Protein AF-A0AA39MZ16-F1 (afdb_monomer_lite)

Sequence (151 aa):
MPHVLRANCTKDDDSWSFQVPPALLMSRQRQGRIIGKFVRFNGAEMLLETAEFSSNRILQSDVPSKFILVAFGALRLPDTRLRESGDFIARFLKEGLFLNGVQYRFYHHSNSQLRGRSCFLREAKTDKELDDRIYELGSFGKIMNVAKRAK

Foldseek 3Di:
DWDWQDQAAALPDQDAAGEDDVVLLDWDDDPNWTWEWEWEDQARIITIHTDTDDDDVLVVLDPRSQKYKYFCLNYHHPPDDPVSSVVSVVSCQVNAHHYPNFGWHFQDDDPVCVVRVMGMTGGDPDPVVSVVVNCVVDVVVPVPDPVVSVD

Radius of gyration: 15.62 Å; chains: 1; bounding box: 43×29×42 Å

pLDDT: mean 85.27, std 13.89, range [45.03, 97.94]

Structure (mmCIF, N/CA/C/O backbone):
data_AF-A0AA39MZ16-F1
#
_entry.id   AF-A0AA39MZ16-F1
#
loop_
_atom_site.group_PDB
_atom_site.id
_atom_site.type_symbol
_atom_site.label_atom_id
_atom_site.label_alt_id
_atom_site.label_comp_id
_atom_site.label_asym_id
_atom_site.label_entity_id
_atom_site.label_seq_id
_atom_site.pdbx_PDB_ins_code
_atom_site.Cartn_x
_atom_site.Cartn_y
_atom_site.Cartn_z
_atom_site.occupancy
_atom_site.B_iso_or_equiv
_atom_site.auth_seq_id
_atom_site.auth_comp_id
_atom_site.auth_asym_id
_atom_site.auth_atom_id
_atom_site.pdbx_PDB_model_num
ATOM 1 N N . MET A 1 1 ? 14.404 2.915 10.567 1.00 70.75 1 MET A N 1
ATOM 2 C CA . MET A 1 1 ? 14.837 2.686 9.175 1.00 70.75 1 MET A CA 1
ATOM 3 C C . MET A 1 1 ? 13.692 2.039 8.417 1.00 70.75 1 MET A C 1
ATOM 5 O O . MET A 1 1 ? 12.975 1.266 9.050 1.00 70.75 1 MET A O 1
ATOM 9 N N . PRO A 1 2 ? 13.476 2.387 7.139 1.00 89.50 2 PRO A N 1
ATOM 10 C CA . PRO A 1 2 ? 12.478 1.722 6.308 1.00 89.50 2 PRO A CA 1
ATOM 11 C C . PRO A 1 2 ? 12.845 0.246 6.116 1.00 89.50 2 PRO A C 1
ATOM 13 O O . PRO A 1 2 ? 14.021 -0.105 6.048 1.00 89.50 2 PRO A O 1
ATOM 16 N N . HIS A 1 3 ? 11.835 -0.611 6.051 1.00 96.25 3 HIS A N 1
ATOM 17 C CA . HIS A 1 3 ? 11.969 -2.026 5.737 1.00 96.25 3 HIS A CA 1
ATOM 18 C C . HIS A 1 3 ? 11.669 -2.244 4.257 1.00 96.25 3 HIS A C 1
ATOM 20 O O . HIS A 1 3 ? 10.638 -1.791 3.762 1.00 96.25 3 HIS A O 1
ATOM 26 N N . VAL A 1 4 ? 12.560 -2.928 3.547 1.00 97.75 4 VAL A N 1
ATOM 27 C CA . VAL A 1 4 ? 12.378 -3.207 2.121 1.00 97.75 4 VAL A CA 1
ATOM 28 C C . VAL A 1 4 ? 11.341 -4.313 1.958 1.00 97.75 4 VAL A C 1
ATOM 30 O O . VAL A 1 4 ? 11.574 -5.440 2.380 1.00 97.75 4 VAL A O 1
ATOM 33 N N . LEU A 1 5 ? 10.199 -3.991 1.346 1.00 97.50 5 LEU A N 1
ATOM 34 C CA . LEU A 1 5 ? 9.191 -4.983 0.960 1.00 97.50 5 LEU A CA 1
ATOM 35 C C . LEU A 1 5 ? 9.598 -5.678 -0.340 1.00 97.50 5 LEU A C 1
ATOM 37 O O . LEU A 1 5 ? 9.525 -6.899 -0.454 1.00 97.50 5 LEU A O 1
ATOM 41 N N . ARG A 1 6 ? 10.055 -4.896 -1.323 1.00 97.56 6 ARG A N 1
ATOM 42 C CA . ARG A 1 6 ? 10.550 -5.393 -2.610 1.00 97.56 6 ARG A CA 1
ATOM 43 C C . ARG A 1 6 ? 11.628 -4.451 -3.128 1.00 97.56 6 ARG A C 1
ATOM 45 O O . ARG A 1 6 ? 11.376 -3.263 -3.276 1.00 97.56 6 ARG A O 1
ATOM 52 N N . ALA A 1 7 ? 12.818 -4.979 -3.407 1.00 96.00 7 ALA A N 1
ATOM 53 C CA . ALA A 1 7 ? 13.945 -4.167 -3.872 1.00 96.00 7 ALA A CA 1
ATOM 54 C C . ALA A 1 7 ? 13.757 -3.661 -5.312 1.00 96.00 7 ALA A C 1
ATOM 56 O O . ALA A 1 7 ? 14.192 -2.564 -5.645 1.00 96.00 7 ALA A O 1
ATOM 57 N N . ASN A 1 8 ? 13.103 -4.460 -6.159 1.00 94.69 8 ASN A N 1
ATOM 58 C CA . ASN A 1 8 ? 12.909 -4.146 -7.567 1.00 94.69 8 ASN A CA 1
ATOM 59 C C . ASN A 1 8 ? 11.506 -4.566 -8.018 1.00 94.69 8 ASN A C 1
ATOM 61 O O . ASN A 1 8 ? 11.254 -5.742 -8.275 1.00 94.69 8 ASN A O 1
ATOM 65 N N . CYS A 1 9 ? 10.580 -3.613 -8.045 1.00 95.25 9 CYS A N 1
ATOM 66 C CA . CYS A 1 9 ? 9.276 -3.778 -8.668 1.00 95.25 9 CYS A CA 1
ATOM 67 C C . CYS A 1 9 ? 9.415 -3.780 -10.187 1.00 95.25 9 CYS A C 1
ATOM 69 O O . CYS A 1 9 ? 10.091 -2.927 -10.767 1.00 95.25 9 CYS A O 1
ATOM 71 N N . THR A 1 10 ? 8.702 -4.696 -10.831 1.00 93.88 10 THR A N 1
ATOM 72 C CA . THR A 1 10 ? 8.640 -4.782 -12.289 1.00 93.88 10 THR A CA 1
ATOM 73 C C . THR A 1 10 ? 7.237 -4.478 -12.787 1.00 93.88 10 THR A C 1
ATOM 75 O O . THR A 1 10 ? 6.260 -4.492 -12.035 1.00 93.88 10 THR A O 1
ATOM 78 N N . LYS A 1 11 ? 7.117 -4.209 -14.086 1.00 91.56 11 LYS A N 1
ATOM 79 C CA . LYS A 1 11 ? 5.812 -4.015 -14.722 1.00 91.56 11 LYS A CA 1
ATOM 80 C C . LYS A 1 11 ? 4.965 -5.280 -14.785 1.00 91.56 11 LYS A C 1
ATOM 82 O O . LYS A 1 11 ? 3.782 -5.152 -15.076 1.00 91.56 11 LYS A O 1
ATOM 87 N N . ASP A 1 12 ? 5.549 -6.445 -14.534 1.00 93.12 12 ASP A N 1
ATOM 88 C CA . ASP A 1 12 ? 4.872 -7.739 -14.601 1.00 93.12 12 ASP A CA 1
ATOM 89 C C . ASP A 1 12 ? 4.414 -8.212 -13.215 1.00 93.12 12 ASP A C 1
ATOM 91 O O . ASP A 1 12 ? 3.708 -9.208 -13.104 1.00 93.12 12 ASP A O 1
ATOM 95 N N . ASP A 1 13 ? 4.742 -7.459 -12.160 1.00 94.19 13 ASP A N 1
ATOM 96 C CA . ASP A 1 13 ? 4.264 -7.727 -10.810 1.00 94.19 13 ASP A CA 1
ATOM 97 C C . ASP A 1 13 ? 2.722 -7.737 -10.771 1.00 94.19 13 ASP A C 1
ATOM 99 O O . ASP A 1 13 ? 2.044 -6.800 -11.234 1.00 94.19 13 ASP A O 1
ATOM 103 N N . ASP A 1 14 ? 2.185 -8.797 -10.173 1.00 96.12 14 ASP A N 1
ATOM 104 C CA . ASP A 1 14 ? 0.754 -9.082 -10.051 1.00 96.12 14 ASP A CA 1
ATOM 105 C C . ASP A 1 14 ? 0.312 -9.387 -8.609 1.00 96.12 14 ASP A C 1
ATOM 107 O O . ASP A 1 14 ? -0.877 -9.524 -8.348 1.00 96.12 14 ASP A O 1
ATOM 111 N N . SER A 1 15 ? 1.247 -9.471 -7.660 1.00 96.50 15 SER A N 1
ATOM 112 C CA . SER A 1 15 ? 0.968 -9.836 -6.272 1.00 96.50 15 SER A CA 1
ATOM 113 C C . SER A 1 15 ? 1.894 -9.118 -5.284 1.00 96.50 15 SER A C 1
ATOM 115 O O . SER A 1 15 ? 3.097 -8.933 -5.520 1.00 96.50 15 SER A O 1
ATOM 117 N N . TRP A 1 16 ? 1.326 -8.712 -4.141 1.00 97.81 16 TRP A N 1
ATOM 118 C CA . TRP A 1 16 ? 1.995 -7.921 -3.098 1.00 97.81 16 TRP A CA 1
ATOM 119 C C . TRP A 1 16 ? 1.747 -8.521 -1.717 1.00 97.81 16 TRP A C 1
ATOM 121 O O . TRP A 1 16 ? 0.976 -7.990 -0.921 1.00 97.81 16 TRP A O 1
ATOM 131 N N . SER A 1 17 ? 2.396 -9.651 -1.439 1.00 97.81 17 SER A N 1
ATOM 132 C CA . SER A 1 17 ? 2.314 -10.349 -0.155 1.00 97.81 17 SER A CA 1
ATOM 133 C C . SER A 1 17 ? 3.680 -10.444 0.503 1.00 97.81 17 SER A C 1
ATOM 135 O O . SER A 1 17 ? 4.633 -10.925 -0.109 1.00 97.81 17 SER A O 1
ATOM 137 N N . PHE A 1 18 ? 3.778 -9.967 1.743 1.00 97.81 18 PHE A N 1
ATOM 138 C CA . PHE A 1 18 ? 5.046 -9.829 2.449 1.00 97.81 18 PHE A CA 1
ATOM 139 C C . PHE A 1 18 ? 4.941 -10.279 3.905 1.00 97.81 18 PHE A C 1
ATOM 141 O O . PHE A 1 18 ? 3.923 -10.082 4.575 1.00 97.81 18 PHE A O 1
ATOM 148 N N . GLN A 1 19 ? 6.040 -10.846 4.401 1.00 97.31 19 GLN A N 1
ATOM 149 C CA . GLN A 1 19 ? 6.253 -11.103 5.820 1.00 97.31 19 GLN A CA 1
ATOM 150 C C . GLN A 1 19 ? 7.176 -10.024 6.372 1.00 97.31 19 GLN A C 1
ATOM 152 O O . GLN A 1 19 ? 8.284 -9.837 5.874 1.00 97.31 19 GLN A O 1
ATOM 157 N N . VAL A 1 20 ? 6.711 -9.305 7.387 1.00 95.88 20 VAL A N 1
ATOM 158 C CA . VAL A 1 20 ? 7.415 -8.168 7.980 1.00 95.88 20 VAL A CA 1
ATOM 159 C C . VAL A 1 20 ? 7.489 -8.306 9.501 1.00 95.88 20 VAL A C 1
ATOM 161 O O . VAL A 1 20 ? 6.584 -8.880 10.120 1.00 95.88 20 VAL A O 1
ATOM 164 N N . PRO A 1 21 ? 8.530 -7.747 10.145 1.00 93.38 21 PRO A N 1
ATOM 165 C CA . PRO A 1 21 ? 8.623 -7.717 11.599 1.00 93.38 21 PRO A CA 1
ATOM 166 C C . PRO A 1 21 ? 7.349 -7.142 12.253 1.00 93.38 21 PRO A C 1
ATOM 168 O O . PRO A 1 21 ? 6.958 -6.020 11.913 1.00 93.38 21 PRO A O 1
ATOM 171 N N . PRO A 1 22 ? 6.723 -7.831 13.231 1.00 90.00 22 PRO A N 1
ATOM 172 C CA . PRO A 1 22 ? 5.481 -7.370 13.866 1.00 90.00 22 PRO A CA 1
ATOM 173 C C . PRO A 1 22 ? 5.566 -5.957 14.456 1.00 90.00 22 PRO A C 1
ATOM 175 O O . PRO A 1 22 ? 4.589 -5.212 14.435 1.00 90.00 22 PRO A O 1
ATOM 178 N N . ALA A 1 23 ? 6.755 -5.550 14.911 1.00 88.12 23 ALA A N 1
ATOM 179 C CA . ALA A 1 23 ? 7.015 -4.212 15.438 1.00 88.12 23 ALA A CA 1
ATOM 180 C C . ALA A 1 23 ? 6.717 -3.077 14.435 1.00 88.12 23 ALA A C 1
ATOM 182 O O . ALA A 1 23 ? 6.409 -1.966 14.864 1.00 88.12 23 ALA A O 1
ATOM 183 N N . LEU A 1 24 ? 6.783 -3.346 13.123 1.00 87.38 24 LEU A N 1
ATOM 184 C CA . LEU A 1 24 ? 6.456 -2.383 12.062 1.00 87.38 24 LEU A CA 1
ATOM 185 C C . LEU A 1 24 ? 4.948 -2.228 11.835 1.00 87.38 24 LEU A C 1
ATOM 187 O O . LEU A 1 24 ? 4.509 -1.234 11.262 1.00 87.38 24 LEU A O 1
ATOM 191 N N . LEU A 1 25 ? 4.152 -3.205 12.273 1.00 87.31 25 LEU A N 1
ATOM 192 C CA . LEU A 1 25 ? 2.698 -3.195 12.114 1.00 87.31 25 LEU A CA 1
ATOM 193 C C . LEU A 1 25 ? 1.981 -2.513 13.285 1.00 87.31 25 LEU A C 1
ATOM 195 O O . LEU A 1 25 ? 0.791 -2.205 13.187 1.00 87.31 25 LEU A O 1
ATOM 199 N N . MET A 1 26 ? 2.698 -2.264 14.383 1.00 82.50 26 MET A N 1
ATOM 200 C CA . MET A 1 26 ? 2.155 -1.627 15.577 1.00 82.50 26 MET A CA 1
ATOM 201 C C . MET A 1 26 ? 1.936 -0.128 15.345 1.00 82.50 26 MET A C 1
ATOM 203 O O . MET A 1 26 ? 2.885 0.649 15.245 1.00 82.50 26 MET A O 1
ATOM 207 N N . SER A 1 27 ? 0.668 0.286 15.323 1.00 73.69 27 SER A N 1
ATOM 208 C CA . SER A 1 27 ? 0.291 1.702 15.364 1.00 73.69 27 SER A CA 1
ATOM 209 C C . SER A 1 27 ? 0.718 2.320 16.695 1.00 73.69 27 SER A C 1
ATOM 211 O O . SER A 1 27 ? 0.526 1.717 17.751 1.00 73.69 27 SER A O 1
ATOM 213 N N . ARG A 1 28 ? 1.242 3.549 16.662 1.00 78.00 28 ARG A N 1
ATOM 214 C CA . ARG A 1 28 ? 1.617 4.297 17.870 1.00 78.00 28 ARG A CA 1
ATOM 215 C C . ARG A 1 28 ? 0.861 5.619 17.915 1.00 78.00 28 ARG A C 1
ATOM 217 O O . ARG A 1 28 ? 0.774 6.332 16.922 1.00 78.00 28 ARG A O 1
ATOM 224 N N . GLN A 1 29 ? 0.322 5.950 19.079 1.00 72.44 29 GLN A N 1
ATOM 225 C CA . GLN A 1 29 ? -0.232 7.271 19.364 1.00 72.44 29 GLN A CA 1
ATOM 226 C C . GLN A 1 29 ? 0.830 8.045 20.141 1.00 72.44 29 GLN A C 1
ATOM 228 O O . GLN A 1 29 ? 1.295 7.576 21.179 1.00 72.44 29 GLN A O 1
ATOM 233 N N . ARG A 1 30 ? 1.251 9.210 19.644 1.00 70.00 30 ARG A N 1
ATOM 234 C CA . ARG A 1 30 ? 2.211 10.071 20.351 1.00 70.00 30 ARG A CA 1
ATOM 235 C C . ARG A 1 30 ? 1.659 11.485 20.411 1.00 70.00 30 ARG A C 1
ATOM 237 O O . ARG A 1 30 ? 1.557 12.133 19.380 1.00 70.00 30 ARG A O 1
ATOM 244 N N . GLN A 1 31 ? 1.326 11.965 21.612 1.00 69.56 31 GLN A N 1
ATOM 245 C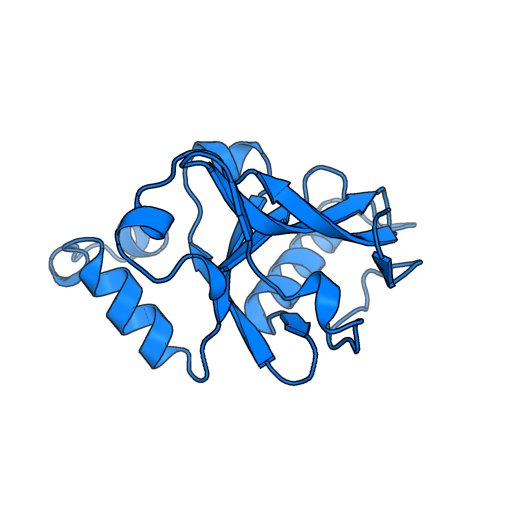 CA . GLN A 1 31 ? 0.889 13.354 21.843 1.00 69.56 31 GLN A CA 1
ATOM 246 C C . GLN A 1 31 ? -0.251 13.803 20.898 1.00 69.56 31 GLN A C 1
ATOM 248 O O . GLN A 1 31 ? -0.174 14.857 20.275 1.00 69.56 31 GLN A O 1
ATOM 253 N N . GLY A 1 32 ? -1.283 12.967 20.729 1.00 74.94 32 GLY A N 1
ATOM 254 C CA . GLY A 1 32 ? -2.425 13.257 19.846 1.00 74.94 32 GLY A CA 1
ATOM 255 C C . GLY A 1 32 ? -2.154 13.091 18.343 1.00 74.94 32 GLY A C 1
ATOM 256 O O . GLY A 1 32 ? -3.059 13.292 17.537 1.00 74.94 32 GLY A O 1
ATOM 257 N N . ARG A 1 33 ? -0.936 12.698 17.950 1.00 82.25 33 ARG A N 1
ATOM 258 C CA . ARG A 1 33 ? -0.572 12.387 16.563 1.00 82.25 33 ARG A CA 1
ATOM 259 C C . ARG A 1 33 ? -0.680 10.892 16.308 1.00 82.25 33 ARG A C 1
ATOM 261 O O . ARG A 1 33 ? -0.210 10.069 17.101 1.00 82.25 33 ARG A O 1
ATOM 268 N N . ILE A 1 34 ? -1.278 10.558 15.171 1.00 86.31 34 ILE A N 1
ATOM 269 C CA . ILE A 1 34 ? -1.440 9.183 14.710 1.00 86.31 34 ILE A CA 1
ATOM 270 C C . ILE A 1 34 ? -0.191 8.810 13.918 1.00 86.31 34 ILE A C 1
ATOM 272 O O . ILE A 1 34 ? 0.035 9.347 12.837 1.00 86.31 34 ILE A O 1
ATOM 276 N N . ILE A 1 35 ? 0.616 7.889 14.441 1.00 89.12 35 ILE A N 1
ATOM 277 C CA . ILE A 1 35 ? 1.727 7.294 13.699 1.00 89.12 35 ILE A CA 1
ATOM 278 C C . ILE A 1 35 ? 1.254 5.946 13.169 1.00 89.12 35 ILE A C 1
ATOM 280 O O . ILE A 1 35 ? 0.974 5.023 13.942 1.00 89.12 35 ILE A O 1
ATOM 284 N N . GLY A 1 36 ? 1.158 5.855 11.849 1.00 91.50 36 GLY A N 1
ATOM 285 C CA . GLY A 1 36 ? 0.623 4.697 11.154 1.00 91.50 36 GLY A CA 1
ATOM 286 C C . GLY A 1 36 ? 1.585 4.116 10.129 1.00 91.50 36 GLY A C 1
ATOM 287 O O . GLY A 1 36 ? 2.691 4.611 9.905 1.00 91.50 36 GLY A O 1
ATOM 288 N N . LYS A 1 37 ? 1.137 3.023 9.517 1.00 94.75 37 LYS A N 1
ATOM 289 C CA . LYS A 1 37 ? 1.865 2.277 8.490 1.00 94.75 37 LYS A CA 1
ATOM 290 C C . LYS A 1 37 ? 1.901 3.081 7.192 1.00 94.75 37 LYS A C 1
ATOM 292 O O . LYS A 1 37 ? 0.860 3.541 6.718 1.00 94.75 37 LYS A O 1
ATOM 297 N N . PHE A 1 38 ? 3.082 3.218 6.607 1.00 95.50 38 PHE A N 1
ATOM 298 C CA . PHE A 1 38 ? 3.301 3.953 5.373 1.00 95.50 38 PHE A CA 1
ATOM 299 C C . PHE A 1 38 ? 4.134 3.130 4.398 1.00 95.50 38 PHE A C 1
ATOM 301 O O . PHE A 1 38 ? 5.241 2.699 4.712 1.00 95.50 38 PHE A O 1
ATOM 308 N N . VAL A 1 39 ? 3.590 2.920 3.206 1.00 97.38 39 VAL A N 1
ATOM 309 C CA . VAL A 1 39 ? 4.300 2.336 2.077 1.00 97.38 39 VAL A CA 1
ATOM 310 C C . VAL A 1 39 ? 4.665 3.447 1.112 1.00 97.38 39 VAL A C 1
ATOM 312 O O . VAL A 1 39 ? 3.802 4.190 0.637 1.00 97.38 39 VAL A O 1
ATOM 315 N N . ARG A 1 40 ? 5.945 3.533 0.775 1.00 96.44 40 ARG A N 1
ATOM 316 C CA . ARG A 1 40 ? 6.432 4.456 -0.247 1.00 96.44 40 ARG A CA 1
ATOM 317 C C . ARG A 1 40 ? 7.317 3.745 -1.244 1.00 96.44 40 ARG A C 1
ATOM 319 O O . ARG A 1 40 ? 7.927 2.723 -0.938 1.00 96.44 40 ARG A O 1
ATOM 326 N N . PHE A 1 41 ? 7.415 4.352 -2.415 1.00 96.50 41 PHE A N 1
ATOM 327 C CA . PHE A 1 41 ? 8.341 3.925 -3.448 1.00 96.50 41 PHE A CA 1
ATOM 328 C C . PHE A 1 41 ? 9.565 4.839 -3.490 1.00 96.50 41 PHE A C 1
ATOM 330 O O . PHE A 1 41 ? 9.472 6.032 -3.196 1.00 96.50 41 PHE A O 1
ATOM 337 N N . ASN A 1 42 ? 10.707 4.274 -3.856 1.00 95.69 42 ASN A N 1
ATOM 338 C CA . ASN A 1 42 ? 11.926 4.990 -4.204 1.00 95.69 42 ASN A CA 1
ATOM 339 C C . ASN A 1 42 ? 12.442 4.419 -5.527 1.00 95.69 42 ASN A C 1
ATOM 341 O O . ASN A 1 42 ? 13.192 3.447 -5.555 1.00 95.69 42 ASN A O 1
ATOM 345 N N . GLY A 1 43 ? 11.946 4.956 -6.641 1.00 94.88 43 GLY A N 1
ATOM 346 C CA . GLY A 1 43 ? 12.117 4.309 -7.935 1.00 94.88 43 GLY A CA 1
ATOM 347 C C . GLY A 1 43 ? 11.336 2.996 -7.993 1.00 94.88 43 GLY A C 1
ATOM 348 O O . GLY A 1 43 ? 10.118 3.006 -7.801 1.00 94.88 43 GLY A O 1
ATOM 349 N N . ALA A 1 44 ? 12.028 1.889 -8.260 1.00 95.31 44 ALA A N 1
ATOM 350 C CA . ALA A 1 44 ? 11.445 0.548 -8.280 1.00 95.31 44 ALA A CA 1
ATOM 351 C C . ALA A 1 44 ? 11.434 -0.115 -6.892 1.00 95.31 44 ALA A C 1
ATOM 353 O O . ALA A 1 44 ? 10.833 -1.171 -6.724 1.00 95.31 44 ALA A O 1
ATOM 354 N N . GLU A 1 45 ? 12.074 0.487 -5.891 1.00 97.44 45 GLU A N 1
ATOM 355 C CA . GLU A 1 45 ? 12.104 -0.057 -4.538 1.00 97.44 45 GLU A CA 1
ATOM 356 C C . GLU A 1 45 ? 10.807 0.277 -3.791 1.00 97.44 45 GLU A C 1
ATOM 358 O O . GLU A 1 45 ? 10.363 1.428 -3.769 1.00 97.44 45 GLU A O 1
ATOM 363 N N . MET A 1 46 ? 10.213 -0.726 -3.148 1.00 97.94 46 MET A N 1
ATOM 364 C CA . MET A 1 46 ? 9.024 -0.618 -2.310 1.00 97.94 46 MET A CA 1
ATOM 365 C C . MET A 1 46 ? 9.415 -0.773 -0.841 1.00 97.94 46 MET A C 1
ATOM 367 O O . MET A 1 46 ? 9.987 -1.787 -0.433 1.00 97.94 46 MET A O 1
ATOM 371 N N . LEU A 1 47 ? 9.065 0.224 -0.033 1.00 97.94 47 LEU A N 1
ATOM 372 C CA . LEU A 1 47 ? 9.507 0.359 1.350 1.00 97.94 47 LEU A CA 1
ATOM 373 C C . LEU A 1 47 ? 8.310 0.480 2.293 1.00 97.94 47 LEU A C 1
ATOM 375 O O . LEU A 1 47 ? 7.376 1.229 2.013 1.00 97.94 47 LEU A O 1
ATOM 379 N N . LEU A 1 48 ? 8.374 -0.210 3.430 1.00 97.44 48 LEU A N 1
ATOM 380 C CA . LEU A 1 48 ? 7.469 -0.067 4.565 1.00 97.44 48 LEU A CA 1
ATOM 381 C C . LEU A 1 48 ? 8.153 0.717 5.683 1.00 97.44 48 LEU A C 1
ATOM 383 O O . LEU A 1 48 ? 9.217 0.343 6.174 1.00 97.44 48 LEU A O 1
ATOM 387 N N . GLU A 1 49 ? 7.506 1.771 6.150 1.00 94.06 49 GLU A N 1
ATOM 388 C CA . GLU A 1 49 ? 7.927 2.539 7.314 1.00 94.06 49 GLU A CA 1
ATOM 389 C C . GLU A 1 49 ? 6.717 2.991 8.137 1.00 94.06 49 GLU A C 1
ATOM 391 O O . GLU A 1 49 ? 5.562 2.741 7.792 1.00 94.06 49 GLU A O 1
ATOM 396 N N . THR A 1 50 ? 6.980 3.637 9.267 1.00 91.56 50 THR A N 1
ATOM 397 C CA . THR A 1 50 ? 5.945 4.291 10.066 1.00 91.56 50 THR A CA 1
ATOM 398 C C . THR A 1 50 ? 6.063 5.793 9.892 1.00 91.56 50 THR A C 1
ATOM 400 O O . THR A 1 50 ? 7.149 6.339 10.095 1.00 91.56 50 THR A O 1
ATOM 403 N N . ALA A 1 51 ? 4.960 6.460 9.575 1.00 89.81 51 ALA A N 1
ATOM 404 C CA . ALA A 1 51 ? 4.919 7.904 9.393 1.00 89.81 51 ALA A CA 1
ATOM 405 C C . ALA A 1 51 ? 3.755 8.519 10.173 1.00 89.81 51 ALA A C 1
ATOM 407 O O . ALA A 1 51 ? 2.762 7.855 10.476 1.00 89.81 51 ALA A O 1
ATOM 408 N N . GLU A 1 52 ? 3.884 9.802 10.502 1.00 89.25 52 GLU A N 1
ATOM 409 C CA . GLU A 1 52 ? 2.770 10.580 11.033 1.00 89.25 52 GLU A CA 1
ATOM 410 C C . GLU A 1 52 ? 1.713 10.749 9.937 1.00 89.25 52 GLU A C 1
ATOM 412 O O . GLU A 1 52 ? 1.993 11.255 8.849 1.00 89.25 52 GLU A O 1
ATOM 417 N N . PHE A 1 53 ? 0.489 10.311 10.215 1.00 88.00 53 PHE A N 1
ATOM 418 C CA . PHE A 1 53 ? -0.631 10.573 9.332 1.00 88.00 53 PHE A CA 1
ATOM 419 C C . PHE A 1 53 ? -1.076 12.024 9.484 1.00 88.00 53 PHE A C 1
ATOM 421 O O . PHE A 1 53 ? -1.367 12.493 10.584 1.00 88.00 53 PHE A O 1
ATOM 428 N N . SER A 1 54 ? -1.192 12.725 8.355 1.00 79.00 54 SER A N 1
ATOM 429 C CA . SER A 1 54 ? -1.864 14.022 8.314 1.00 79.00 54 SER A CA 1
ATOM 430 C C . SER A 1 54 ? -3.302 13.882 8.815 1.00 79.00 54 SER A C 1
ATOM 432 O O . SER A 1 54 ? -3.959 12.887 8.495 1.00 79.00 54 SER A O 1
ATOM 434 N N . SER A 1 55 ? -3.811 14.896 9.521 1.00 73.12 55 SER A N 1
ATOM 435 C CA . SER A 1 55 ? -5.208 14.928 9.970 1.00 73.12 55 SER A CA 1
ATOM 436 C C . SER A 1 55 ? -6.159 14.630 8.805 1.00 73.12 55 SER A C 1
ATOM 438 O O . SER A 1 55 ? -6.175 15.342 7.799 1.00 73.12 55 SER A O 1
ATOM 440 N N . ASN A 1 56 ? -6.912 13.535 8.917 1.00 75.00 56 ASN A N 1
ATOM 441 C CA . ASN A 1 56 ? -7.834 13.071 7.891 1.00 75.00 56 ASN A CA 1
ATOM 442 C C . ASN A 1 56 ? -9.109 12.544 8.555 1.00 75.00 56 ASN A C 1
ATOM 444 O O . ASN A 1 56 ? -9.043 11.772 9.511 1.00 75.00 56 ASN A O 1
ATOM 448 N N . ARG A 1 57 ? -10.271 12.938 8.022 1.00 74.75 57 ARG A N 1
ATOM 449 C CA . ARG A 1 57 ? -11.592 12.548 8.535 1.00 74.75 57 ARG A CA 1
ATOM 450 C C . ARG A 1 57 ? -11.768 11.030 8.604 1.00 74.75 57 ARG A C 1
ATOM 452 O O . ARG A 1 57 ? -12.416 10.546 9.527 1.00 74.75 57 ARG A O 1
ATOM 459 N N . ILE A 1 58 ? -11.168 10.272 7.683 1.00 79.38 58 ILE A N 1
ATOM 460 C CA . ILE A 1 58 ? -11.277 8.804 7.702 1.00 79.38 58 ILE A CA 1
ATOM 461 C C . ILE A 1 58 ? -10.610 8.197 8.946 1.00 79.38 58 ILE A C 1
ATOM 463 O O . ILE A 1 58 ? -11.084 7.214 9.495 1.00 79.38 58 ILE A O 1
ATOM 467 N N . LEU A 1 59 ? -9.539 8.827 9.438 1.00 80.50 59 LEU A N 1
ATOM 468 C CA . LEU A 1 59 ? -8.814 8.382 10.631 1.00 80.50 59 LEU A CA 1
ATOM 469 C C . LEU A 1 59 ? -9.530 8.787 11.925 1.00 80.50 59 LEU A C 1
ATOM 471 O O . LEU A 1 59 ? -9.170 8.318 12.996 1.00 80.50 59 LEU A O 1
ATOM 475 N N . GLN A 1 60 ? -10.515 9.682 11.839 1.00 77.81 60 GLN A N 1
ATOM 476 C CA . GLN A 1 60 ? -11.371 10.067 12.964 1.00 77.81 60 GLN A CA 1
ATOM 477 C C . GLN A 1 60 ? -12.658 9.237 13.028 1.00 77.81 60 GLN A C 1
ATOM 479 O O . GLN A 1 60 ? -13.288 9.173 14.076 1.00 77.81 60 GLN A O 1
ATOM 484 N N . SER A 1 61 ? -13.064 8.638 11.908 1.00 76.25 61 SER A N 1
ATOM 485 C CA . SER A 1 61 ? -14.329 7.903 11.768 1.00 76.25 61 SER A CA 1
ATOM 486 C C . SER A 1 61 ? -14.167 6.385 11.847 1.00 76.25 61 SER A C 1
ATOM 488 O O . SER A 1 61 ? -15.159 5.676 11.976 1.00 76.25 61 SER A O 1
ATOM 490 N N . ASP A 1 62 ? -12.934 5.881 11.815 1.00 83.19 62 ASP A N 1
ATOM 491 C CA . ASP A 1 62 ? -12.612 4.460 11.932 1.00 83.19 62 ASP A CA 1
ATOM 492 C C . ASP A 1 62 ? -11.286 4.280 12.696 1.00 83.19 62 ASP A C 1
ATOM 494 O O . ASP A 1 62 ? -10.601 5.243 13.040 1.00 83.19 62 ASP A O 1
ATOM 498 N N . VAL A 1 63 ? -10.921 3.035 12.992 1.00 86.69 63 VAL A N 1
ATOM 499 C CA . VAL A 1 63 ? -9.757 2.652 13.787 1.00 86.69 63 VAL A CA 1
ATOM 500 C C . VAL A 1 63 ? -8.465 2.907 12.992 1.00 86.69 63 VAL A C 1
ATOM 502 O O . VAL A 1 63 ? -8.187 2.178 12.035 1.00 86.69 63 VAL A O 1
ATOM 505 N N . PRO A 1 64 ? -7.602 3.862 13.401 1.00 87.31 64 PRO A N 1
ATOM 506 C CA . PRO A 1 64 ? -6.428 4.250 12.612 1.00 87.31 64 PRO A CA 1
ATOM 507 C C . PRO A 1 64 ? -5.428 3.120 12.354 1.00 87.31 64 PRO A C 1
ATOM 509 O O . PRO A 1 64 ? -4.761 3.100 11.320 1.00 87.31 64 PRO A O 1
ATOM 512 N N . SER A 1 65 ? -5.333 2.151 13.270 1.00 89.25 65 SER A N 1
ATOM 513 C CA . SER A 1 65 ? -4.419 1.011 13.142 1.00 89.25 65 SER A CA 1
ATOM 514 C C . SER A 1 65 ? -4.768 0.074 11.983 1.00 89.25 65 SER A C 1
ATOM 516 O O . SER A 1 65 ? -3.901 -0.683 11.543 1.00 89.25 65 SER A O 1
ATOM 518 N N . LYS A 1 66 ? -5.992 0.142 11.447 1.00 92.31 66 LYS A N 1
ATOM 519 C CA . LYS A 1 66 ? -6.424 -0.637 10.279 1.00 92.31 66 LYS A CA 1
ATOM 520 C C . LYS A 1 66 ? -5.957 -0.050 8.950 1.00 92.31 66 LYS A C 1
ATOM 522 O O . LYS A 1 66 ? -6.094 -0.709 7.924 1.00 92.31 66 LYS A O 1
ATOM 527 N N . PHE A 1 67 ? -5.398 1.158 8.947 1.00 92.75 67 PHE A N 1
ATOM 528 C CA . PHE A 1 67 ? -5.021 1.846 7.718 1.00 92.75 67 PHE A CA 1
ATOM 529 C C . PHE A 1 67 ? -3.534 1.726 7.390 1.00 92.75 67 PHE A C 1
ATOM 531 O O . PHE A 1 67 ? -2.670 1.662 8.271 1.00 92.75 67 PHE A O 1
ATOM 538 N N . ILE A 1 68 ? -3.252 1.751 6.089 1.00 94.94 68 ILE A N 1
ATOM 539 C CA . ILE A 1 68 ? -1.923 1.943 5.512 1.00 94.94 68 ILE A CA 1
ATOM 540 C C . ILE A 1 68 ? -2.019 3.091 4.513 1.00 94.94 68 ILE A C 1
ATOM 542 O O . ILE A 1 68 ? -2.868 3.071 3.625 1.00 94.94 68 ILE A O 1
ATOM 546 N N . LEU A 1 69 ? -1.148 4.088 4.636 1.00 94.81 69 LEU A N 1
ATOM 547 C CA . LEU A 1 69 ? -0.965 5.084 3.583 1.00 94.81 69 LEU A CA 1
ATOM 548 C C . LEU A 1 69 ? -0.018 4.507 2.527 1.00 94.81 69 LEU A C 1
ATOM 550 O O . LEU A 1 69 ? 1.020 3.958 2.880 1.00 94.81 69 LEU A O 1
ATOM 554 N N . VAL A 1 70 ? -0.340 4.653 1.245 1.00 97.06 70 VAL A N 1
ATOM 555 C CA . VAL A 1 70 ? 0.545 4.258 0.140 1.00 97.06 70 VAL A CA 1
ATOM 556 C C . VAL A 1 70 ? 0.805 5.469 -0.745 1.00 97.06 70 VAL A C 1
ATOM 558 O O . VAL A 1 70 ? -0.142 6.158 -1.120 1.00 97.06 70 VAL A O 1
ATOM 561 N N .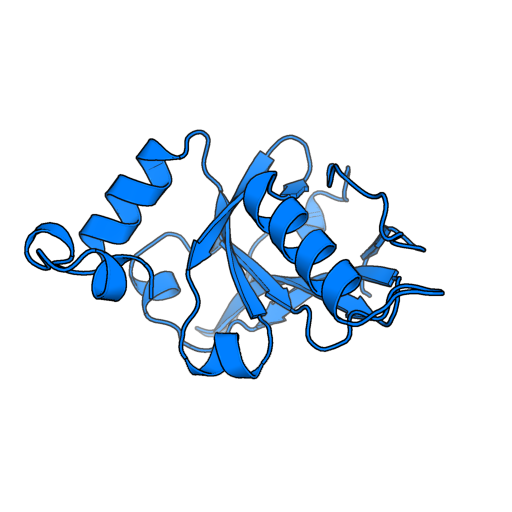 ALA A 1 71 ? 2.067 5.750 -1.075 1.00 96.56 71 ALA A N 1
ATOM 562 C CA . ALA A 1 71 ? 2.456 6.859 -1.948 1.00 96.56 71 ALA A CA 1
ATOM 563 C C . ALA A 1 71 ? 3.257 6.385 -3.166 1.00 96.56 71 ALA A C 1
ATOM 565 O O . ALA A 1 71 ? 4.412 5.983 -3.047 1.00 96.56 71 ALA A O 1
ATOM 566 N N . PHE A 1 72 ? 2.664 6.530 -4.351 1.00 96.06 72 PHE A N 1
ATOM 567 C CA . PHE A 1 72 ? 3.221 6.146 -5.652 1.00 96.06 72 PHE A CA 1
ATOM 568 C C . PHE A 1 72 ? 3.947 7.290 -6.377 1.00 96.06 72 PHE A C 1
ATOM 570 O O . PHE A 1 72 ? 4.435 7.097 -7.489 1.00 96.06 72 PHE A O 1
ATOM 577 N N . GLY A 1 73 ? 4.021 8.497 -5.803 1.00 93.25 73 GLY A N 1
ATOM 578 C CA . GLY A 1 73 ? 4.611 9.668 -6.474 1.00 93.25 73 GLY A CA 1
ATOM 579 C C . GLY A 1 73 ? 6.055 9.451 -6.955 1.00 93.25 73 GLY A C 1
ATOM 580 O O . GLY A 1 73 ? 6.432 9.894 -8.046 1.00 93.25 73 GLY A O 1
ATOM 581 N N . ALA A 1 74 ? 6.834 8.696 -6.180 1.00 94.38 74 ALA A N 1
ATOM 582 C CA . ALA A 1 74 ? 8.223 8.349 -6.469 1.00 94.38 74 ALA A CA 1
ATOM 583 C C . ALA A 1 74 ? 8.404 6.982 -7.166 1.00 94.38 74 ALA A C 1
ATOM 585 O O . ALA A 1 74 ? 9.540 6.574 -7.393 1.00 94.38 74 ALA A O 1
ATOM 586 N N . LEU A 1 75 ? 7.318 6.298 -7.557 1.00 95.19 75 LEU A N 1
ATOM 587 C CA . LEU A 1 75 ? 7.391 5.050 -8.324 1.00 95.19 75 LEU A CA 1
ATOM 588 C C . LEU A 1 75 ? 8.012 5.313 -9.700 1.00 95.19 75 LEU A C 1
ATOM 590 O O . LEU A 1 75 ? 7.498 6.138 -10.465 1.00 95.19 75 LEU A O 1
ATOM 594 N N . ARG A 1 76 ? 9.092 4.602 -10.022 1.00 93.00 76 ARG A N 1
ATOM 595 C CA . ARG A 1 76 ? 9.715 4.565 -11.353 1.00 93.00 76 ARG A CA 1
ATOM 596 C C . ARG A 1 76 ? 10.112 3.123 -11.651 1.00 93.00 76 ARG A C 1
ATOM 598 O O . ARG A 1 76 ? 11.078 2.634 -11.079 1.00 93.00 76 ARG A O 1
ATOM 605 N N . LEU A 1 77 ? 9.349 2.454 -12.510 1.00 91.88 77 LEU A N 1
ATOM 606 C CA . LEU A 1 77 ? 9.655 1.092 -12.945 1.00 91.88 77 LEU A CA 1
ATOM 607 C C . LEU A 1 77 ? 10.683 1.135 -14.093 1.00 91.88 77 LEU A C 1
ATOM 609 O O . LEU A 1 77 ? 10.573 2.017 -14.954 1.00 91.88 77 LEU A O 1
ATOM 613 N N . PRO A 1 78 ? 11.658 0.213 -14.132 1.00 88.44 78 PRO A N 1
ATOM 614 C CA . PRO A 1 78 ? 12.658 0.168 -15.197 1.00 88.44 78 PRO A CA 1
ATOM 615 C C . PRO A 1 78 ? 12.001 -0.130 -16.551 1.00 88.44 78 PRO A C 1
ATOM 617 O O . PRO A 1 78 ? 11.058 -0.914 -16.617 1.00 88.44 78 PRO A O 1
ATOM 620 N N . ASP A 1 79 ? 12.482 0.516 -17.617 1.00 83.12 79 ASP A N 1
ATOM 621 C CA . ASP A 1 79 ? 12.070 0.264 -19.008 1.00 83.12 79 ASP A CA 1
ATOM 622 C C . ASP A 1 79 ? 10.550 0.313 -19.262 1.00 83.12 79 ASP A C 1
ATOM 624 O O . ASP A 1 79 ? 10.018 -0.396 -20.119 1.00 83.12 79 ASP A O 1
ATOM 628 N N . THR A 1 80 ? 9.834 1.173 -18.524 1.00 83.06 80 THR A N 1
ATOM 629 C CA . THR A 1 80 ? 8.376 1.320 -18.645 1.00 83.06 80 THR A CA 1
ATOM 630 C C . THR A 1 80 ? 7.931 2.640 -19.256 1.00 83.06 80 THR A C 1
ATOM 632 O O . THR A 1 80 ? 8.462 3.719 -18.982 1.00 83.06 80 THR A O 1
ATOM 635 N N . ARG A 1 81 ? 6.857 2.571 -20.042 1.00 82.06 81 ARG A N 1
ATOM 636 C CA . ARG A 1 81 ? 6.062 3.730 -20.453 1.00 82.06 81 ARG A CA 1
ATOM 637 C C . ARG A 1 81 ? 5.142 4.160 -19.306 1.00 82.06 81 ARG A C 1
ATOM 639 O O . ARG A 1 81 ? 4.738 3.354 -18.469 1.00 82.06 81 ARG A O 1
ATOM 646 N N . LEU A 1 82 ? 4.707 5.423 -19.320 1.00 79.38 82 LEU A N 1
ATOM 647 C CA . LEU A 1 82 ? 3.782 5.968 -18.309 1.00 79.38 82 LEU A CA 1
ATOM 648 C C . LEU A 1 82 ? 2.505 5.128 -18.134 1.00 79.38 82 LEU A C 1
ATOM 650 O O . LEU A 1 82 ? 2.023 4.975 -17.013 1.00 79.38 82 LEU A O 1
ATOM 654 N N . ARG A 1 83 ? 1.982 4.556 -19.227 1.00 85.81 83 ARG A N 1
ATOM 655 C CA . ARG A 1 83 ? 0.810 3.669 -19.205 1.00 85.81 83 ARG A CA 1
ATOM 656 C C . ARG A 1 83 ? 1.051 2.410 -18.368 1.00 85.81 83 ARG A C 1
ATOM 658 O O . ARG A 1 83 ? 0.222 2.089 -17.530 1.00 85.81 83 ARG A O 1
ATOM 665 N N . GLU A 1 84 ? 2.202 1.763 -18.532 1.00 87.06 84 GLU A N 1
ATOM 666 C CA . GLU A 1 84 ? 2.539 0.520 -17.822 1.00 87.06 84 GLU A CA 1
ATOM 667 C C . GLU A 1 84 ? 2.697 0.759 -16.312 1.00 87.06 84 GLU A C 1
ATOM 669 O O . GLU A 1 84 ? 2.285 -0.067 -15.502 1.00 87.06 84 GLU A O 1
ATOM 674 N N . SER A 1 85 ? 3.206 1.932 -15.914 1.00 88.94 85 SER A N 1
ATOM 675 C CA . SER A 1 85 ? 3.203 2.352 -14.504 1.00 88.94 85 SER A CA 1
ATOM 676 C C . SER A 1 85 ? 1.784 2.548 -13.949 1.00 88.94 85 SER A C 1
ATOM 678 O O . SER A 1 85 ? 1.539 2.277 -12.775 1.00 88.94 85 SER A O 1
ATOM 680 N N . GLY A 1 86 ? 0.846 3.032 -14.769 1.00 91.38 86 GLY A N 1
ATOM 681 C CA . GLY A 1 86 ? -0.569 3.132 -14.403 1.00 91.38 86 GLY A CA 1
ATOM 682 C C . GLY A 1 86 ? -1.214 1.758 -14.225 1.00 91.38 86 GLY A C 1
ATOM 683 O O . GLY A 1 86 ? -1.884 1.529 -13.220 1.00 91.38 86 GLY A O 1
ATOM 684 N N . ASP A 1 87 ? -0.939 0.835 -15.146 1.00 93.69 87 ASP A N 1
ATOM 685 C CA . ASP A 1 87 ? -1.442 -0.541 -15.097 1.00 93.69 87 ASP A CA 1
ATOM 686 C C . ASP A 1 87 ? -0.902 -1.294 -13.868 1.00 93.69 87 ASP A C 1
ATOM 688 O O . ASP A 1 87 ? -1.658 -1.998 -13.199 1.00 93.69 87 ASP A O 1
ATOM 692 N N . PHE A 1 88 ? 0.370 -1.084 -13.504 1.00 94.75 88 PHE A N 1
ATOM 693 C CA . PHE A 1 88 ? 0.946 -1.597 -12.255 1.00 94.75 88 PHE A CA 1
ATOM 694 C C . PHE A 1 88 ? 0.173 -1.106 -11.025 1.00 94.75 88 PHE A C 1
ATOM 696 O O . PHE A 1 88 ? -0.220 -1.910 -10.182 1.00 94.75 88 PHE A O 1
ATOM 703 N N . ILE A 1 89 ? -0.088 0.204 -10.925 1.00 95.06 89 ILE A N 1
ATOM 704 C CA . ILE A 1 89 ? -0.830 0.772 -9.787 1.00 95.06 89 ILE A CA 1
ATOM 705 C C . ILE A 1 89 ? -2.260 0.225 -9.761 1.00 95.06 89 ILE A C 1
ATOM 707 O O . ILE A 1 89 ? -2.766 -0.109 -8.693 1.00 95.06 89 ILE A O 1
ATOM 711 N N . ALA A 1 90 ? -2.908 0.100 -10.920 1.00 94.25 90 ALA A N 1
ATOM 712 C CA . ALA A 1 90 ? -4.254 -0.449 -11.013 1.00 94.25 90 ALA A CA 1
ATOM 713 C C . ALA A 1 90 ? -4.312 -1.899 -10.511 1.00 94.25 90 ALA A C 1
ATOM 715 O O . ALA A 1 90 ? -5.195 -2.229 -9.719 1.00 94.25 90 ALA A O 1
ATOM 716 N N . ARG A 1 91 ? -3.350 -2.748 -10.902 1.00 96.00 91 ARG A N 1
ATOM 717 C CA . ARG A 1 91 ? -3.244 -4.118 -10.377 1.00 96.00 91 ARG A CA 1
ATOM 718 C C . ARG A 1 91 ? -2.956 -4.128 -8.878 1.00 96.00 91 ARG A C 1
ATOM 720 O O . ARG A 1 91 ? -3.645 -4.834 -8.153 1.00 96.00 91 ARG A O 1
ATOM 727 N N . PHE A 1 92 ? -2.038 -3.283 -8.403 1.00 96.75 92 PHE A N 1
ATOM 728 C CA . PHE A 1 92 ? -1.742 -3.146 -6.973 1.00 96.75 92 PHE A CA 1
ATOM 729 C C . PHE A 1 92 ? -2.993 -2.824 -6.154 1.00 96.75 92 PHE A C 1
ATOM 731 O O . PHE A 1 92 ? -3.259 -3.458 -5.137 1.00 96.75 92 PHE A O 1
ATOM 738 N N . LEU A 1 93 ? -3.779 -1.840 -6.593 1.00 94.94 93 LEU A N 1
ATOM 739 C CA . LEU A 1 93 ? -4.979 -1.419 -5.872 1.00 94.94 93 LEU A CA 1
ATOM 740 C C . LEU A 1 93 ? -6.104 -2.457 -5.944 1.00 94.94 93 LEU A C 1
ATOM 742 O O . LEU A 1 93 ? -6.887 -2.550 -5.000 1.00 94.94 93 LEU A O 1
ATOM 746 N N . LYS A 1 94 ? -6.171 -3.226 -7.037 1.00 92.25 94 LYS A N 1
ATOM 747 C CA . LYS A 1 94 ? -7.152 -4.296 -7.231 1.00 92.25 94 LYS A CA 1
ATOM 748 C C . LYS A 1 94 ? -6.858 -5.517 -6.357 1.00 92.25 94 LYS A C 1
ATOM 750 O O . LYS A 1 94 ? -7.759 -6.006 -5.685 1.00 92.25 94 LYS A O 1
ATOM 755 N N . GLU A 1 95 ? -5.618 -5.997 -6.364 1.00 94.69 95 GLU A N 1
ATOM 756 C CA . GLU A 1 95 ? -5.213 -7.182 -5.592 1.00 94.69 95 GLU A CA 1
ATOM 757 C C . GLU A 1 95 ? -5.039 -6.861 -4.102 1.00 94.69 95 GLU A C 1
ATOM 759 O O . GLU A 1 95 ? -5.322 -7.678 -3.220 1.00 94.69 95 GLU A O 1
ATOM 764 N N . GLY A 1 96 ? -4.621 -5.632 -3.804 1.00 95.38 96 GLY A N 1
ATOM 765 C CA . GLY A 1 96 ? -4.324 -5.178 -2.458 1.00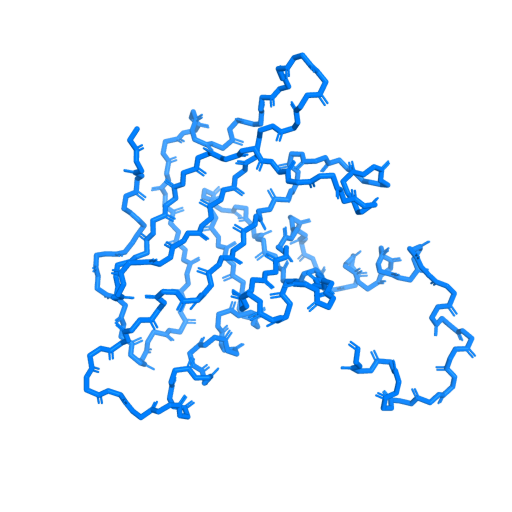 95.38 96 GLY A CA 1
ATOM 766 C C . GLY A 1 96 ? -2.946 -5.620 -1.968 1.00 95.38 96 GLY A C 1
ATOM 767 O O . GLY A 1 96 ? -2.167 -6.285 -2.650 1.00 95.38 96 GLY A O 1
ATOM 768 N N . LEU A 1 97 ? -2.644 -5.210 -0.741 1.00 97.38 97 LEU A N 1
ATOM 769 C CA . LEU A 1 97 ? -1.382 -5.468 -0.061 1.00 97.38 97 LEU A CA 1
ATOM 770 C C . LEU A 1 97 ? -1.615 -6.447 1.085 1.00 97.38 97 LEU A C 1
ATOM 772 O O . LEU A 1 97 ? -2.437 -6.180 1.954 1.00 97.38 97 LEU A O 1
ATOM 776 N N . PHE A 1 98 ? -0.853 -7.531 1.147 1.00 97.62 98 PHE A N 1
ATOM 777 C CA . PHE A 1 98 ? -0.875 -8.463 2.267 1.00 97.62 98 PHE A CA 1
ATOM 778 C C . PHE A 1 98 ? 0.375 -8.277 3.122 1.00 97.62 98 PHE A C 1
ATOM 780 O O . PHE A 1 98 ? 1.494 -8.427 2.634 1.00 97.62 98 PHE A O 1
ATOM 787 N N . LEU A 1 99 ? 0.187 -7.982 4.410 1.00 96.94 99 LEU A N 1
ATOM 788 C CA . LEU A 1 99 ? 1.265 -7.982 5.402 1.00 96.94 99 LEU A CA 1
ATOM 789 C C . LEU A 1 99 ? 0.933 -9.005 6.483 1.00 96.94 99 LEU A C 1
ATOM 791 O O . LEU A 1 99 ? -0.089 -8.880 7.155 1.00 96.94 99 LEU A O 1
ATOM 795 N N . ASN A 1 100 ? 1.787 -10.013 6.647 1.00 96.25 100 ASN A N 1
ATOM 796 C CA . ASN A 1 100 ? 1.610 -11.096 7.623 1.00 96.25 100 ASN A CA 1
ATOM 797 C C . ASN A 1 100 ? 0.227 -11.773 7.515 1.00 96.25 100 ASN A C 1
ATOM 799 O O . ASN A 1 100 ? -0.423 -12.054 8.518 1.00 96.25 100 ASN A O 1
ATOM 803 N N . GLY A 1 101 ? -0.251 -11.987 6.283 1.00 94.38 101 GLY A N 1
ATOM 804 C CA . GLY A 1 101 ? -1.555 -12.602 6.001 1.00 94.38 101 GLY A CA 1
ATOM 805 C C . GLY A 1 101 ? -2.767 -11.672 6.153 1.00 94.38 101 GLY A C 1
ATOM 806 O O . GLY A 1 101 ? -3.876 -12.070 5.808 1.00 94.38 101 GLY A O 1
ATOM 807 N N . VAL A 1 102 ? -2.579 -10.432 6.614 1.00 95.00 102 VAL A N 1
ATOM 808 C CA . VAL A 1 102 ? -3.645 -9.423 6.688 1.00 95.00 102 VAL A CA 1
ATOM 809 C C . VAL A 1 102 ? -3.717 -8.663 5.370 1.00 95.00 102 VAL A C 1
ATOM 811 O O . VAL A 1 102 ? -2.732 -8.039 4.972 1.00 95.00 102 VAL A O 1
ATOM 814 N N . GLN A 1 103 ? -4.880 -8.693 4.715 1.00 95.69 103 GLN A N 1
ATOM 815 C CA . GLN A 1 103 ? -5.112 -7.961 3.472 1.00 95.69 103 GLN A CA 1
ATOM 816 C C . GLN A 1 103 ? -5.535 -6.516 3.741 1.00 95.69 103 GLN A C 1
ATOM 818 O O . GLN A 1 103 ? -6.478 -6.252 4.487 1.00 95.69 103 GLN A O 1
ATOM 823 N N . TYR A 1 104 ? -4.872 -5.590 3.061 1.00 95.81 104 TYR A N 1
ATOM 824 C CA . TYR A 1 104 ? -5.192 -4.174 2.998 1.00 95.81 104 TYR A CA 1
ATOM 825 C C . TYR A 1 104 ? -5.633 -3.840 1.580 1.00 95.81 104 TYR A C 1
ATOM 827 O O . TYR A 1 104 ? -4.881 -4.011 0.620 1.00 95.81 104 TYR A O 1
ATOM 835 N N . ARG A 1 105 ? -6.864 -3.364 1.451 1.00 94.50 105 ARG A N 1
ATOM 836 C CA . ARG A 1 105 ? -7.529 -3.119 0.169 1.00 94.50 105 ARG A CA 1
ATOM 837 C C . ARG A 1 105 ? -7.725 -1.625 -0.037 1.00 94.50 105 ARG A C 1
ATOM 839 O O . ARG A 1 105 ? -7.734 -0.866 0.936 1.00 94.50 105 ARG A O 1
ATOM 846 N N . PHE A 1 106 ? -7.849 -1.193 -1.291 1.00 92.19 106 PHE A N 1
ATOM 847 C CA . PHE A 1 106 ? -8.073 0.218 -1.598 1.00 92.19 106 PHE A CA 1
ATOM 848 C C . PHE A 1 106 ? -9.333 0.721 -0.896 1.00 92.19 106 PHE A C 1
ATOM 850 O O . PHE A 1 106 ? -10.407 0.154 -1.053 1.00 92.19 106 PHE A O 1
ATOM 857 N N . TYR A 1 107 ? -9.170 1.772 -0.094 1.00 89.44 107 TYR A N 1
ATOM 858 C CA . TYR A 1 107 ? -10.265 2.355 0.664 1.00 89.44 107 TYR A CA 1
ATOM 859 C C . TYR A 1 107 ? -10.729 3.650 0.014 1.00 89.44 107 TYR A C 1
ATOM 861 O O . TYR A 1 107 ? -11.844 3.744 -0.487 1.00 89.44 107 TYR A O 1
ATOM 869 N N . HIS A 1 108 ? -9.865 4.666 0.010 1.00 84.19 108 HIS A N 1
ATOM 870 C CA . HIS A 1 108 ? -10.204 5.957 -0.570 1.00 84.19 108 HIS A CA 1
ATOM 871 C C . HIS A 1 108 ? -8.968 6.842 -0.767 1.00 84.19 108 HIS A C 1
ATOM 873 O O . HIS A 1 108 ? -7.887 6.590 -0.217 1.00 84.19 108 HIS A O 1
ATOM 879 N N . HIS A 1 109 ? -9.153 7.928 -1.514 1.00 85.25 109 HIS A N 1
ATOM 880 C CA . HIS A 1 109 ? -8.204 9.027 -1.619 1.00 85.25 109 HIS A CA 1
ATOM 881 C C . HIS A 1 109 ? -8.941 10.371 -1.564 1.00 85.25 109 HIS A C 1
ATOM 883 O O . HIS A 1 109 ? -10.052 10.506 -2.057 1.00 85.25 109 HIS A O 1
ATOM 889 N N . SER A 1 110 ? -8.317 11.398 -0.997 1.00 82.69 110 SER A N 1
ATOM 890 C CA . SER A 1 110 ? -8.771 12.782 -1.138 1.00 82.69 110 SER A CA 1
ATOM 891 C C . SER A 1 110 ? -8.201 13.434 -2.406 1.00 82.69 110 SER A C 1
ATOM 893 O O . SER A 1 110 ? -7.244 12.943 -3.005 1.00 82.69 110 SER A O 1
ATOM 895 N N . ASN A 1 111 ? -8.699 14.619 -2.773 1.00 81.75 111 ASN A N 1
ATOM 896 C CA . ASN A 1 111 ? -8.136 15.401 -3.883 1.00 81.75 111 ASN A CA 1
ATOM 897 C C . ASN A 1 111 ? -6.638 15.724 -3.710 1.00 81.75 111 ASN A C 1
ATOM 899 O O . ASN A 1 111 ? -5.900 15.774 -4.694 1.00 81.75 111 ASN A O 1
ATOM 903 N N . SER A 1 112 ? -6.171 15.972 -2.479 1.00 83.94 112 SER A N 1
ATOM 904 C CA . SER A 1 112 ? -4.741 16.203 -2.225 1.00 83.94 112 SER A CA 1
ATOM 905 C C . SER A 1 112 ? -3.925 14.924 -2.396 1.00 83.94 112 SER A C 1
ATOM 907 O O . SER A 1 112 ? -2.834 14.976 -2.961 1.00 83.94 112 SER A O 1
ATOM 909 N N . GLN A 1 113 ? -4.474 13.782 -1.981 1.00 86.88 113 GLN A N 1
ATOM 910 C CA . GLN A 1 113 ? -3.855 12.474 -2.174 1.00 86.88 113 GLN A CA 1
ATOM 911 C C . GLN A 1 113 ? -3.788 12.094 -3.657 1.00 86.88 113 GLN A C 1
ATOM 913 O O . GLN A 1 113 ? -2.733 11.676 -4.123 1.00 86.88 113 GLN A O 1
ATOM 918 N N . LEU A 1 114 ? -4.840 12.363 -4.437 1.00 87.06 114 LEU A N 1
ATOM 919 C CA . LEU A 1 114 ? -4.834 12.143 -5.884 1.00 87.06 114 LEU A CA 1
ATOM 920 C C . LEU A 1 114 ? -3.717 12.942 -6.578 1.00 87.06 114 LEU A C 1
ATOM 922 O O . LEU A 1 114 ? -2.949 12.378 -7.355 1.00 87.06 114 LEU A O 1
ATOM 926 N N . ARG A 1 115 ? -3.557 14.233 -6.236 1.00 87.00 115 ARG A N 1
ATOM 927 C CA . ARG A 1 115 ? -2.450 15.068 -6.749 1.00 87.00 115 ARG A CA 1
ATOM 928 C C . ARG A 1 115 ? -1.074 14.541 -6.342 1.00 87.00 115 ARG A C 1
ATOM 930 O O . ARG A 1 115 ? -0.147 14.575 -7.142 1.00 87.00 115 ARG A O 1
ATOM 937 N N . GLY A 1 116 ? -0.947 14.045 -5.112 1.00 87.69 116 GLY A N 1
ATOM 938 C CA . GLY A 1 116 ? 0.281 13.437 -4.596 1.00 87.69 116 GLY A CA 1
ATOM 939 C C . GLY A 1 116 ? 0.512 11.988 -5.040 1.00 87.69 116 GLY A C 1
ATOM 940 O O . GLY A 1 116 ? 1.508 11.392 -4.633 1.00 87.69 116 GLY A O 1
ATOM 941 N N . ARG A 1 117 ? -0.396 11.411 -5.843 1.00 93.06 117 ARG A N 1
ATOM 942 C CA . ARG A 1 117 ? -0.427 9.983 -6.200 1.00 93.06 117 ARG A CA 1
ATOM 943 C C . ARG A 1 117 ? -0.320 9.083 -4.964 1.00 93.06 117 ARG A C 1
ATOM 945 O O . ARG A 1 117 ? 0.507 8.176 -4.919 1.00 93.06 117 ARG A O 1
ATOM 952 N N . SER A 1 118 ? -1.129 9.353 -3.948 1.00 94.56 118 SER A N 1
ATOM 953 C CA . SER A 1 118 ? -1.235 8.548 -2.733 1.00 94.56 118 SER A CA 1
ATOM 954 C C . SER A 1 118 ? -2.682 8.163 -2.440 1.00 94.56 118 SER A C 1
ATOM 956 O O . SER A 1 118 ? -3.618 8.724 -3.007 1.00 94.56 118 SER A O 1
ATOM 958 N N . CYS A 1 119 ? -2.875 7.175 -1.574 1.00 93.75 119 CYS A N 1
ATOM 959 C CA . CYS A 1 119 ? -4.193 6.746 -1.112 1.00 93.75 119 CYS A CA 1
ATOM 960 C C . CYS A 1 119 ? -4.089 5.977 0.203 1.00 93.75 119 CYS A C 1
ATOM 962 O O . CYS A 1 119 ? -3.013 5.502 0.571 1.00 93.75 119 CYS A O 1
ATOM 964 N N . PHE A 1 120 ? -5.217 5.815 0.891 1.00 93.44 120 PHE A N 1
ATOM 965 C CA . PHE A 1 120 ? -5.302 4.892 2.016 1.00 93.44 120 PHE A CA 1
ATOM 966 C C . PHE A 1 120 ? -5.797 3.523 1.558 1.00 93.44 120 PHE A C 1
ATOM 968 O O . PHE A 1 120 ? -6.780 3.411 0.822 1.00 93.44 120 PHE A O 1
ATOM 975 N N . LEU A 1 121 ? -5.120 2.488 2.044 1.00 94.81 121 LEU A N 1
ATOM 976 C CA . LEU A 1 121 ? -5.645 1.136 2.111 1.00 94.81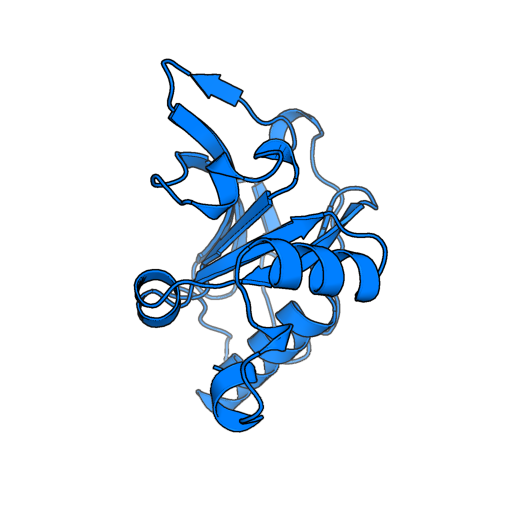 121 LEU A CA 1
ATOM 977 C C . LEU A 1 121 ? -6.181 0.882 3.518 1.00 94.81 121 LEU A C 1
ATOM 979 O O . LEU A 1 121 ? -5.659 1.431 4.493 1.00 94.81 121 LEU A O 1
ATOM 983 N N . ARG A 1 122 ? -7.181 0.015 3.629 1.00 93.81 122 ARG A N 1
ATOM 984 C CA . ARG A 1 122 ? -7.745 -0.419 4.905 1.00 93.81 122 ARG A CA 1
ATOM 985 C C . ARG A 1 122 ? -7.754 -1.935 4.980 1.00 93.81 122 ARG A C 1
ATOM 987 O O . ARG A 1 122 ? -8.037 -2.603 3.990 1.00 93.81 122 ARG A O 1
ATOM 994 N N . GLU A 1 123 ? -7.459 -2.463 6.160 1.00 95.00 123 GLU A N 1
ATOM 995 C CA . GLU A 1 123 ? -7.696 -3.864 6.487 1.00 95.00 123 GLU A CA 1
ATOM 996 C C . GLU A 1 123 ? -9.158 -4.221 6.204 1.00 95.00 123 GLU A C 1
ATOM 998 O O . GLU A 1 123 ? -10.064 -3.577 6.737 1.00 95.00 123 GLU A O 1
ATOM 1003 N N . ALA A 1 124 ? -9.384 -5.220 5.359 1.00 91.81 124 ALA A N 1
ATOM 1004 C CA . ALA A 1 124 ? -10.714 -5.742 5.077 1.00 91.81 124 ALA A CA 1
ATOM 1005 C C . ALA A 1 124 ? -10.619 -7.164 4.537 1.00 91.81 124 ALA A C 1
ATOM 1007 O O . ALA A 1 124 ? -9.704 -7.493 3.780 1.00 91.81 124 ALA A O 1
ATOM 1008 N N . LYS A 1 125 ? -11.596 -7.999 4.901 1.00 85.56 125 LYS A N 1
ATOM 1009 C CA . LYS A 1 125 ? -11.670 -9.386 4.411 1.00 85.56 125 LYS A CA 1
ATOM 1010 C C . LYS A 1 125 ? -12.446 -9.514 3.103 1.00 85.56 125 LYS A C 1
ATOM 1012 O O . LYS A 1 125 ? -12.276 -10.495 2.389 1.00 85.56 125 LYS A O 1
ATOM 1017 N N . THR A 1 126 ? -13.327 -8.557 2.813 1.00 83.62 126 THR A N 1
AT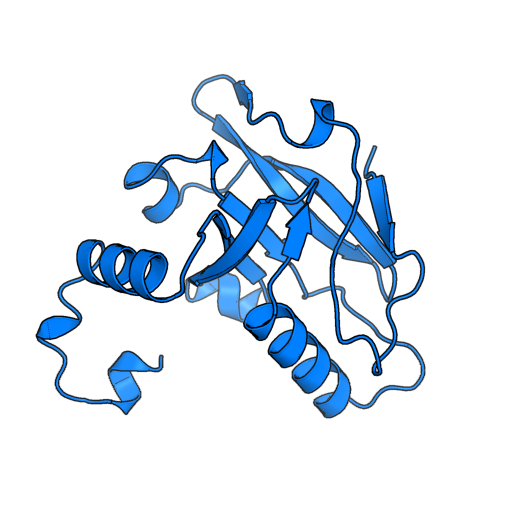OM 1018 C CA . THR A 1 126 ? -14.211 -8.580 1.640 1.00 83.62 126 THR A CA 1
ATOM 1019 C C . THR A 1 126 ? -14.399 -7.175 1.079 1.00 83.62 126 THR A C 1
ATOM 1021 O O . THR A 1 126 ? -14.319 -6.201 1.827 1.00 83.62 126 THR A O 1
ATOM 1024 N N . ASP A 1 127 ? -14.704 -7.070 -0.216 1.00 76.38 127 ASP A N 1
ATOM 1025 C CA . ASP A 1 127 ? -15.054 -5.784 -0.839 1.00 76.38 127 ASP A CA 1
ATOM 1026 C C . ASP A 1 127 ? -16.339 -5.197 -0.252 1.00 76.38 127 ASP A C 1
ATOM 1028 O O . ASP A 1 127 ? -16.422 -3.994 -0.027 1.00 76.38 127 ASP A O 1
ATOM 1032 N N . LYS A 1 128 ? -17.298 -6.058 0.114 1.00 79.75 128 LYS A N 1
ATOM 1033 C CA . LYS A 1 128 ? -18.543 -5.639 0.763 1.00 79.75 128 LYS A CA 1
ATOM 1034 C C . LYS A 1 128 ? -18.296 -4.866 2.063 1.00 79.75 128 LYS A C 1
ATOM 1036 O O . LYS A 1 128 ? -18.962 -3.867 2.307 1.00 79.75 128 LYS A O 1
ATOM 1041 N N . GLU A 1 129 ? -17.332 -5.302 2.877 1.00 83.50 129 GLU A N 1
ATOM 1042 C CA . GLU A 1 129 ? -16.958 -4.592 4.107 1.00 83.50 129 GLU A CA 1
ATOM 1043 C C . GLU A 1 129 ? -16.470 -3.164 3.814 1.00 83.50 129 GLU A C 1
ATOM 1045 O O . GLU A 1 129 ? -16.799 -2.239 4.556 1.00 83.50 129 GLU A O 1
ATOM 1050 N N . LEU A 1 130 ? -15.690 -2.972 2.744 1.00 81.31 130 LEU A N 1
ATOM 1051 C CA . LEU A 1 130 ? -15.197 -1.646 2.363 1.00 81.31 130 LEU A CA 1
ATOM 1052 C C . LEU A 1 130 ? -16.322 -0.780 1.821 1.00 81.31 130 LEU A C 1
ATOM 1054 O O . LEU A 1 130 ? -16.435 0.367 2.245 1.00 81.31 130 LEU A O 1
ATOM 1058 N N . ASP A 1 131 ? -17.145 -1.325 0.925 1.00 76.50 131 ASP A N 1
ATOM 1059 C CA . ASP A 1 131 ? -18.270 -0.603 0.339 1.00 76.50 131 ASP A CA 1
ATOM 1060 C C . ASP A 1 131 ? -19.198 -0.093 1.439 1.00 76.50 131 ASP A C 1
ATOM 1062 O O . ASP A 1 131 ? -19.450 1.110 1.515 1.00 76.50 131 ASP A O 1
ATOM 1066 N N . ASP A 1 132 ? -19.630 -0.973 2.348 1.00 79.19 132 ASP A N 1
ATOM 1067 C CA . ASP A 1 132 ? -20.516 -0.617 3.459 1.00 79.19 132 ASP A CA 1
ATOM 1068 C C . ASP A 1 132 ? -19.899 0.523 4.308 1.00 79.19 132 ASP A C 1
ATOM 1070 O O . ASP A 1 132 ? -20.577 1.501 4.628 1.00 79.19 132 ASP A O 1
ATOM 1074 N N . ARG A 1 133 ? -18.584 0.486 4.574 1.00 76.81 133 ARG A N 1
ATOM 1075 C CA . ARG A 1 133 ? -17.864 1.552 5.301 1.00 76.81 133 ARG A CA 1
ATOM 1076 C C . ARG A 1 133 ? -17.730 2.858 4.524 1.00 76.81 133 ARG A C 1
ATOM 1078 O O . ARG A 1 133 ? -17.833 3.930 5.114 1.00 76.81 133 ARG A O 1
ATOM 1085 N N . ILE A 1 134 ? -17.485 2.806 3.219 1.00 72.69 134 ILE A N 1
ATOM 1086 C CA . ILE A 1 134 ? -17.414 4.004 2.371 1.00 72.69 134 ILE A CA 1
ATOM 1087 C C . ILE A 1 134 ? -18.797 4.672 2.306 1.00 72.69 134 ILE A C 1
ATOM 1089 O O . ILE A 1 134 ? -18.891 5.900 2.392 1.00 72.69 134 ILE A O 1
ATOM 1093 N N . TYR A 1 135 ? -19.875 3.880 2.239 1.00 70.38 135 TYR A N 1
ATOM 1094 C CA . TYR A 1 135 ? -21.257 4.367 2.300 1.00 70.38 135 TYR A CA 1
ATOM 1095 C C . TYR A 1 135 ? -21.635 4.975 3.662 1.00 70.38 135 TYR A C 1
ATOM 1097 O O . TYR A 1 135 ? -22.496 5.850 3.706 1.00 70.38 135 TYR A O 1
ATOM 1105 N N . GLU A 1 136 ? -20.996 4.579 4.764 1.00 68.50 136 GLU A N 1
ATOM 1106 C CA . GLU A 1 136 ? -21.181 5.229 6.073 1.00 68.50 136 GLU A CA 1
ATOM 1107 C C . GLU A 1 136 ? -20.524 6.622 6.141 1.00 68.50 136 GLU A C 1
ATOM 1109 O O . GLU A 1 136 ? -21.015 7.507 6.843 1.00 68.50 136 GLU A O 1
ATOM 1114 N N . LEU A 1 137 ? -19.442 6.857 5.386 1.00 65.19 137 LEU A N 1
ATOM 1115 C CA . LEU A 1 137 ? -18.701 8.127 5.401 1.00 65.19 137 LEU A CA 1
ATOM 1116 C C . LEU A 1 137 ? -19.312 9.241 4.543 1.00 65.19 137 LEU A C 1
ATOM 1118 O O . LEU A 1 137 ? -18.935 10.411 4.678 1.00 65.19 137 LEU A O 1
ATOM 1122 N N . GLY A 1 138 ? -20.254 8.911 3.667 1.00 55.72 138 GLY A N 1
ATOM 1123 C CA . GLY A 1 138 ? -20.985 9.899 2.888 1.00 55.72 138 GLY A CA 1
ATOM 1124 C C . GLY A 1 138 ? -22.317 9.350 2.417 1.00 55.72 138 GLY A C 1
ATOM 1125 O O . GLY A 1 138 ? -22.469 8.159 2.192 1.00 55.72 138 GLY A O 1
ATOM 1126 N N . SER A 1 139 ? -23.309 10.218 2.218 1.00 50.03 139 SER A N 1
ATOM 1127 C CA . SER A 1 139 ? -24.613 9.832 1.656 1.00 50.03 139 SER A CA 1
ATOM 1128 C C . SER A 1 139 ? -24.526 9.460 0.160 1.00 50.03 139 SER A C 1
ATOM 1130 O O . SER A 1 139 ? -25.295 9.959 -0.660 1.00 50.03 139 SER A O 1
ATOM 1132 N N . PHE A 1 140 ? -23.591 8.589 -0.229 1.00 51.88 140 PHE A N 1
ATOM 1133 C CA . PHE A 1 140 ? -23.353 8.149 -1.605 1.00 51.88 140 PHE A CA 1
ATOM 1134 C C . PHE A 1 140 ? -24.497 7.285 -2.149 1.00 51.88 140 PHE A C 1
ATOM 1136 O O . PHE A 1 140 ? -24.724 7.267 -3.358 1.00 51.88 140 PHE A O 1
ATOM 1143 N N . GLY A 1 141 ? -25.297 6.666 -1.269 1.00 49.69 141 GLY A N 1
ATOM 1144 C CA . GLY A 1 141 ? -26.538 5.976 -1.643 1.00 49.69 141 GLY A CA 1
ATOM 1145 C C . GLY A 1 141 ? -27.572 6.890 -2.318 1.00 49.69 141 GLY A C 1
ATOM 1146 O O . GLY A 1 141 ? -28.419 6.410 -3.062 1.00 49.69 141 GLY A O 1
ATOM 1147 N N . LYS A 1 142 ? -27.469 8.217 -2.132 1.00 45.03 142 LYS A N 1
ATOM 1148 C CA . LYS A 1 142 ? -28.345 9.218 -2.768 1.00 45.03 142 LYS A CA 1
ATOM 1149 C C . LYS A 1 142 ? -27.787 9.784 -4.082 1.00 45.03 142 LYS A C 1
ATOM 1151 O O . LYS A 1 142 ? -28.486 10.517 -4.778 1.00 45.03 142 LYS A O 1
ATOM 1156 N N . ILE A 1 143 ? -26.542 9.468 -4.453 1.00 47.88 143 ILE A N 1
ATOM 1157 C CA . ILE A 1 143 ? -25.915 9.984 -5.680 1.00 47.88 143 ILE A CA 1
ATOM 1158 C C . ILE A 1 143 ? -26.227 9.031 -6.835 1.00 47.88 143 ILE A C 1
ATOM 1160 O O . ILE A 1 143 ? -25.476 8.098 -7.097 1.00 47.88 143 ILE A O 1
ATOM 1164 N N . MET A 1 144 ? -27.333 9.259 -7.550 1.00 47.28 144 MET A N 1
ATOM 1165 C CA . MET A 1 144 ? -27.778 8.417 -8.681 1.00 47.28 144 MET A CA 1
ATOM 1166 C C . MET A 1 144 ? -26.851 8.448 -9.911 1.00 47.28 144 MET A C 1
ATOM 1168 O O . MET A 1 144 ? -26.996 7.635 -10.818 1.00 47.28 144 MET A O 1
ATOM 1172 N N . ASN A 1 145 ? -25.887 9.371 -9.964 1.00 49.38 145 ASN A N 1
ATOM 1173 C CA . ASN A 1 145 ? -24.975 9.487 -11.096 1.00 49.38 145 ASN A CA 1
ATOM 1174 C C . ASN A 1 145 ? -23.735 8.596 -10.902 1.00 49.38 145 ASN A C 1
ATOM 1176 O O . ASN A 1 145 ? -22.874 8.894 -10.073 1.00 49.38 145 ASN A O 1
ATOM 1180 N N . VAL A 1 146 ? -23.633 7.546 -11.720 1.00 51.59 146 VAL A N 1
ATOM 1181 C CA . VAL A 1 146 ? -22.527 6.571 -11.732 1.00 51.59 146 VAL A CA 1
ATOM 1182 C C . VAL A 1 146 ? -21.160 7.246 -11.889 1.00 51.59 146 VAL A C 1
ATOM 1184 O O . VAL A 1 146 ? -20.232 6.927 -11.153 1.00 51.59 146 VAL A O 1
ATOM 1187 N N . ALA A 1 147 ? -21.037 8.248 -12.764 1.00 46.53 147 ALA A N 1
ATOM 1188 C CA . ALA A 1 147 ? -19.775 8.956 -12.993 1.00 46.53 147 ALA A CA 1
ATOM 1189 C C . ALA A 1 147 ? -19.346 9.832 -11.803 1.00 46.53 147 ALA A C 1
ATOM 1191 O O . ALA A 1 147 ? -18.161 10.103 -11.634 1.00 46.53 147 ALA A O 1
ATOM 1192 N N . LYS A 1 148 ? -20.297 10.281 -10.971 1.00 49.66 148 LYS A N 1
ATOM 1193 C CA . LYS A 1 148 ? -19.991 10.971 -9.705 1.00 49.66 148 LYS A CA 1
ATOM 1194 C C . LYS A 1 148 ? -19.680 10.003 -8.569 1.00 49.66 148 LYS A C 1
ATOM 1196 O O . LYS A 1 148 ? -19.054 10.418 -7.608 1.00 49.66 148 LYS A O 1
ATOM 1201 N N . ARG A 1 149 ? -20.138 8.755 -8.667 1.00 49.12 149 ARG A N 1
ATOM 1202 C CA . ARG A 1 149 ? -19.857 7.695 -7.694 1.00 49.12 149 ARG A CA 1
ATOM 1203 C C . ARG A 1 149 ? -18.496 7.034 -7.934 1.00 49.12 149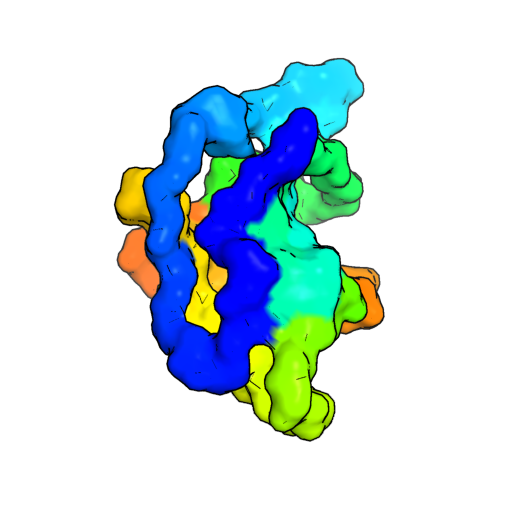 ARG A C 1
ATOM 1205 O O . ARG A 1 149 ? -17.891 6.541 -6.997 1.00 49.12 149 ARG A O 1
ATOM 1212 N N . ALA A 1 150 ? -18.029 7.042 -9.182 1.00 49.38 150 ALA A N 1
ATOM 1213 C CA . ALA A 1 150 ? -16.722 6.530 -9.591 1.00 49.38 150 ALA A CA 1
ATOM 1214 C C . ALA A 1 150 ? -15.561 7.537 -9.427 1.00 49.38 150 ALA A C 1
ATOM 1216 O O . ALA A 1 150 ? -14.416 7.179 -9.692 1.00 49.38 150 ALA A O 1
ATOM 1217 N N . LYS A 1 151 ? -15.857 8.791 -9.056 1.00 46.75 151 LYS A N 1
ATOM 1218 C CA . LYS A 1 151 ? -14.879 9.847 -8.750 1.00 46.75 151 LYS A CA 1
ATOM 1219 C C . LYS A 1 151 ? -14.671 9.949 -7.250 1.00 46.75 151 LYS A C 1
ATOM 1221 O O . LYS A 1 151 ? -13.513 10.200 -6.865 1.00 46.75 151 LYS A O 1
#

Secondary structure (DSSP, 8-state):
--EEEES---TT----EE---GGGT--EEETTEEEEEEEEEEBTEEEEEEEEPPP-HHHHHS-GGGEEEEE-TTB--TT--HHHHHHHHHHHHHH-EEETTEEEEEEE--HHHHHTTEEEEEE-SSHHHHHHHHHHHS-GGG---HHHH--

Organism: Armillaria tabescens (NCBI:txid1929756)